Protein AF-A0A9X4M959-F1 (afdb_monomer)

Radius of gyration: 19.54 Å; Cα contacts (8 Å, |Δi|>4): 90; chains: 1; bounding box: 42×47×48 Å

Structure (mmCIF, N/CA/C/O backbone):
data_AF-A0A9X4M959-F1
#
_entry.id   AF-A0A9X4M959-F1
#
loop_
_atom_site.group_PDB
_atom_site.id
_atom_site.type_symbol
_atom_site.label_atom_id
_atom_site.label_alt_id
_atom_site.label_comp_id
_atom_site.label_asym_id
_atom_site.label_entity_id
_atom_site.label_seq_id
_atom_site.pdbx_PDB_ins_code
_atom_site.Cartn_x
_atom_site.Cartn_y
_atom_site.Cartn_z
_atom_site.occupancy
_atom_site.B_iso_or_equiv
_atom_site.auth_seq_id
_atom_site.auth_comp_id
_atom_site.auth_asym_id
_atom_site.auth_atom_id
_atom_site.pdbx_PDB_model_num
ATOM 1 N N . MET A 1 1 ? -1.559 29.197 -28.741 1.00 36.50 1 MET A N 1
ATOM 2 C CA . MET A 1 1 ? -1.327 27.753 -28.536 1.00 36.50 1 MET A CA 1
ATOM 3 C C . MET A 1 1 ? -2.345 27.283 -27.520 1.00 36.50 1 MET A C 1
ATOM 5 O O . MET A 1 1 ? -2.326 27.766 -26.398 1.00 36.50 1 MET A O 1
ATOM 9 N N . ASN A 1 2 ? -3.297 26.472 -27.976 1.00 35.50 2 ASN A N 1
ATOM 10 C CA . ASN A 1 2 ? -4.425 25.995 -27.186 1.00 35.50 2 ASN A CA 1
ATOM 11 C C . ASN A 1 2 ? -3.931 25.033 -26.105 1.00 35.50 2 ASN A C 1
ATOM 13 O O . ASN A 1 2 ? -3.348 23.999 -26.425 1.00 35.50 2 ASN A O 1
ATOM 17 N N . SER A 1 3 ? -4.175 25.382 -24.845 1.00 41.25 3 SER A N 1
ATOM 18 C CA . SER A 1 3 ? -4.033 24.478 -23.711 1.00 41.25 3 SER A CA 1
ATOM 19 C C . SER A 1 3 ? -5.026 23.333 -23.889 1.00 41.25 3 SER A C 1
ATOM 21 O O . SER A 1 3 ? -6.219 23.503 -23.648 1.00 41.25 3 SER A O 1
ATOM 23 N N . GLN A 1 4 ? -4.553 22.178 -24.353 1.00 43.78 4 GLN A N 1
ATOM 24 C CA . GLN A 1 4 ? -5.307 20.936 -24.239 1.00 43.78 4 GLN A CA 1
ATOM 25 C C . GLN A 1 4 ? -5.429 20.62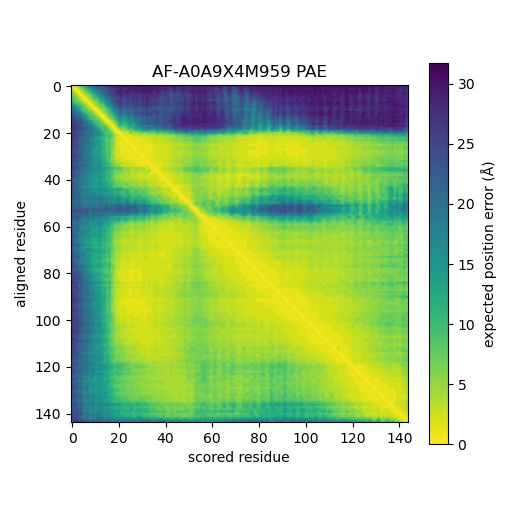3 -22.746 1.00 43.78 4 GLN A C 1
ATOM 27 O O . GLN A 1 4 ? -4.506 20.100 -22.125 1.00 43.78 4 GLN A O 1
ATOM 32 N N . GLN A 1 5 ? -6.562 21.011 -22.159 1.00 41.88 5 GLN A N 1
ATOM 33 C CA . GLN A 1 5 ? -7.054 20.400 -20.935 1.00 41.88 5 GLN A CA 1
ATOM 34 C C . GLN A 1 5 ? -7.174 18.903 -21.214 1.00 41.88 5 GLN A C 1
ATOM 36 O O . GLN A 1 5 ? -7.944 18.484 -22.078 1.00 41.88 5 GLN A O 1
ATOM 41 N N . LEU A 1 6 ? -6.363 18.112 -20.513 1.00 41.50 6 LEU A N 1
ATOM 42 C CA . LEU A 1 6 ? -6.575 16.675 -20.411 1.00 41.50 6 LEU A CA 1
ATOM 43 C C . LEU A 1 6 ? -8.026 16.452 -19.956 1.00 41.50 6 LEU A C 1
ATOM 45 O O . LEU A 1 6 ? -8.486 17.190 -19.077 1.00 41.50 6 LEU A O 1
ATOM 49 N N . PRO A 1 7 ? -8.756 15.485 -20.535 1.00 39.66 7 PRO A N 1
ATOM 50 C CA . PRO A 1 7 ? -10.089 15.180 -20.064 1.00 39.66 7 PRO A CA 1
ATOM 51 C C . PRO A 1 7 ? -9.948 14.678 -18.629 1.00 39.66 7 PRO A C 1
ATOM 53 O O . PRO A 1 7 ? -9.402 13.602 -18.388 1.00 39.66 7 PRO A O 1
ATOM 56 N N . LEU A 1 8 ? -10.393 15.504 -17.680 1.00 44.28 8 LEU A N 1
ATOM 57 C CA . LEU A 1 8 ? -10.741 15.087 -16.330 1.00 44.28 8 LEU A CA 1
ATOM 58 C C . LEU A 1 8 ? -11.831 14.034 -16.505 1.00 44.28 8 LEU A C 1
ATOM 60 O O . LEU A 1 8 ? -13.007 14.363 -16.630 1.00 44.28 8 LEU A O 1
ATOM 64 N N . VAL A 1 9 ? -11.411 12.774 -16.620 1.00 43.19 9 VAL A N 1
ATOM 65 C CA . VAL A 1 9 ? -12.300 11.628 -16.478 1.00 43.19 9 VAL A CA 1
ATOM 66 C C . VAL A 1 9 ? -13.070 11.877 -15.194 1.00 43.19 9 VAL A C 1
ATOM 68 O O . VAL A 1 9 ? -12.466 12.128 -14.151 1.00 43.19 9 VAL A O 1
ATOM 71 N N . GLU A 1 10 ? -14.391 11.893 -15.320 1.00 39.19 10 GLU A N 1
ATOM 72 C CA . GLU A 1 10 ? -15.353 12.057 -14.244 1.00 39.19 10 GLU A CA 1
ATOM 73 C C . GLU A 1 10 ? -15.106 11.003 -13.151 1.00 39.19 10 GLU A C 1
ATOM 75 O O . GLU A 1 10 ? -15.817 10.013 -13.048 1.00 39.19 10 GLU A O 1
ATOM 80 N N . TYR A 1 11 ? -14.151 11.244 -12.252 1.00 43.81 11 TYR A N 1
ATOM 81 C CA . TYR A 1 11 ? -14.117 10.645 -10.912 1.00 43.81 11 TYR A CA 1
ATOM 82 C C . TYR A 1 11 ? -15.141 11.348 -10.002 1.00 43.81 11 TYR A C 1
ATOM 84 O O . TYR A 1 11 ? -14.958 11.527 -8.803 1.00 43.81 11 TYR A O 1
ATOM 92 N N . GLN A 1 12 ? -16.254 11.782 -10.595 1.00 46.41 12 GLN A N 1
ATOM 93 C CA . GLN A 1 12 ? -17.467 12.145 -9.893 1.00 46.41 12 GLN A CA 1
ATOM 94 C C . GLN A 1 12 ? -18.386 10.927 -9.885 1.00 46.41 12 GLN A C 1
ATOM 96 O O . GLN A 1 12 ? -19.374 10.859 -10.609 1.00 46.41 12 GLN A O 1
ATOM 101 N N . SER A 1 13 ? -18.114 9.991 -8.983 1.00 38.69 13 SER A N 1
ATOM 102 C CA . SER A 1 13 ? -19.177 9.149 -8.446 1.00 38.69 13 SER A CA 1
ATOM 103 C C . SER A 1 13 ? -19.117 9.159 -6.928 1.00 38.69 13 SER A C 1
ATOM 105 O O . SER A 1 13 ? -18.498 8.314 -6.298 1.00 38.69 13 SER A O 1
ATOM 107 N N . LYS A 1 14 ? -19.794 10.169 -6.371 1.00 46.97 14 LYS A N 1
ATOM 108 C CA . LYS A 1 14 ? -20.702 10.046 -5.225 1.00 46.97 14 LYS A CA 1
ATOM 109 C C . LYS A 1 14 ? -20.379 8.909 -4.254 1.00 46.97 14 LYS A C 1
ATOM 111 O O . LYS A 1 14 ? -21.046 7.881 -4.267 1.00 46.97 14 LYS A O 1
ATOM 116 N N . ILE A 1 15 ? -19.521 9.197 -3.292 1.00 44.69 15 ILE A N 1
ATOM 117 C CA . ILE A 1 15 ? -19.784 8.784 -1.920 1.00 44.69 15 ILE A CA 1
ATOM 118 C C . ILE A 1 15 ? -19.526 10.035 -1.092 1.00 44.69 15 ILE A C 1
ATOM 120 O O . ILE A 1 15 ? -18.408 10.316 -0.680 1.00 44.69 15 ILE A O 1
ATOM 124 N N . SER A 1 16 ? -20.565 10.853 -0.886 1.00 46.06 16 SER A N 1
ATOM 125 C CA . SER A 1 16 ? -20.579 11.660 0.330 1.00 46.06 16 SER A CA 1
ATOM 126 C C . SER A 1 16 ? -20.669 10.636 1.451 1.00 46.06 16 SER A C 1
ATOM 128 O O . SER A 1 16 ? -21.769 10.196 1.795 1.00 46.06 16 SER A O 1
ATOM 130 N N . ALA A 1 17 ? -19.513 10.155 1.905 1.00 53.34 17 ALA A N 1
ATOM 131 C CA . ALA A 1 17 ? -19.427 9.281 3.048 1.00 53.34 17 ALA A CA 1
ATOM 132 C C . ALA A 1 17 ? -20.039 10.087 4.186 1.00 53.34 17 ALA A C 1
ATOM 134 O O . ALA A 1 17 ? -19.451 11.028 4.712 1.00 53.34 17 ALA A O 1
ATOM 135 N N . SER A 1 18 ? -21.291 9.771 4.505 1.00 49.78 18 SER A N 1
ATOM 136 C CA . SER A 1 18 ? -21.751 9.888 5.872 1.00 49.78 18 SER A CA 1
ATOM 137 C C . SER A 1 18 ? -20.626 9.257 6.685 1.00 49.78 18 SER A C 1
ATOM 139 O O . SER A 1 18 ? -20.363 8.076 6.477 1.00 49.78 18 SER A O 1
ATOM 141 N N . GLU A 1 19 ? -19.906 10.035 7.498 1.00 61.19 19 GLU A N 1
ATOM 142 C CA . GLU A 1 19 ? -18.910 9.512 8.435 1.00 61.19 19 GLU A CA 1
ATOM 143 C C . GLU A 1 19 ? -19.646 8.596 9.422 1.00 61.19 19 GLU A C 1
ATOM 145 O O . GLU A 1 19 ? -20.014 8.987 10.529 1.00 61.19 19 GLU A O 1
ATOM 150 N N . THR A 1 20 ? -19.954 7.376 8.988 1.00 75.31 20 THR A N 1
ATOM 151 C CA . THR A 1 20 ? -20.479 6.331 9.846 1.00 75.31 20 THR A CA 1
ATOM 152 C C . THR A 1 20 ? -19.358 5.941 10.803 1.00 75.31 20 THR A C 1
ATOM 154 O O . THR A 1 20 ? -18.167 6.076 10.496 1.00 75.31 20 THR A O 1
ATOM 157 N N . SER A 1 21 ? -19.728 5.432 11.980 1.00 81.44 21 SER A N 1
ATOM 158 C CA . SER A 1 21 ? -18.759 4.843 12.915 1.00 81.44 21 SER A CA 1
ATOM 159 C C . SER A 1 21 ? -17.830 3.845 12.200 1.00 81.44 21 SER A C 1
ATOM 161 O O . SER A 1 21 ? -16.617 3.851 12.410 1.00 81.44 21 SER A O 1
ATOM 163 N N . ASN A 1 22 ? -18.391 3.061 11.271 1.00 88.75 22 ASN A N 1
ATOM 164 C CA . ASN A 1 22 ? -17.678 2.040 10.506 1.00 88.75 22 ASN A CA 1
ATOM 165 C C . ASN A 1 22 ? -16.682 2.637 9.516 1.00 88.75 22 ASN A C 1
ATOM 167 O O . ASN A 1 22 ? -15.545 2.179 9.457 1.00 88.75 22 ASN A O 1
ATOM 171 N N . HIS A 1 23 ? -17.059 3.693 8.795 1.00 91.62 23 HIS A N 1
ATOM 172 C CA . HIS A 1 23 ? -16.161 4.356 7.855 1.00 91.62 23 HIS A CA 1
ATOM 173 C C . HIS A 1 23 ? -14.934 4.950 8.561 1.00 91.62 23 HIS A C 1
ATOM 175 O O . HIS A 1 23 ? -13.800 4.865 8.077 1.00 91.62 23 HIS A O 1
ATOM 181 N N . LYS A 1 24 ? -15.139 5.520 9.753 1.00 92.12 24 LYS A N 1
ATOM 182 C CA . LYS A 1 24 ? -14.042 6.007 10.593 1.00 92.12 24 LYS A CA 1
ATOM 183 C C . LYS A 1 24 ? -13.149 4.861 11.076 1.00 92.12 24 LYS A C 1
ATOM 185 O O . LYS A 1 24 ? -11.929 4.963 10.960 1.00 92.12 24 LYS A O 1
ATOM 190 N N . LEU A 1 25 ? -13.736 3.765 11.563 1.00 94.88 25 LEU A N 1
ATOM 191 C CA . LEU A 1 25 ? -12.988 2.573 11.983 1.00 94.88 25 LEU A CA 1
ATOM 192 C C . LEU A 1 25 ? -12.166 1.977 10.832 1.00 94.88 25 LEU A C 1
ATOM 194 O O . LEU A 1 25 ? -10.988 1.684 11.018 1.00 94.88 25 LEU A O 1
ATOM 198 N N . ALA A 1 26 ? -12.741 1.861 9.634 1.00 95.44 26 ALA A N 1
ATOM 199 C CA . ALA A 1 26 ? -12.045 1.383 8.443 1.00 95.44 26 ALA A CA 1
ATOM 200 C C . ALA A 1 26 ? -10.832 2.263 8.094 1.00 95.44 26 ALA A C 1
ATOM 202 O O . ALA A 1 26 ? -9.736 1.752 7.856 1.00 95.44 26 ALA A O 1
ATOM 203 N N . ASN A 1 27 ? -10.992 3.589 8.140 1.00 94.38 27 ASN A N 1
ATOM 204 C CA . ASN A 1 27 ? -9.884 4.526 7.952 1.00 94.38 27 ASN A CA 1
ATOM 205 C C . ASN A 1 27 ? -8.782 4.358 9.013 1.00 94.38 27 ASN A C 1
ATOM 207 O O . ASN A 1 27 ? -7.595 4.374 8.678 1.00 94.38 27 ASN A O 1
ATOM 211 N N . GLU A 1 28 ? -9.147 4.161 10.283 1.00 95.00 28 GLU A N 1
ATOM 212 C CA . GLU A 1 28 ? -8.180 3.901 11.356 1.00 95.00 28 GLU A CA 1
ATOM 213 C C . GLU A 1 28 ? -7.421 2.583 11.141 1.00 95.00 28 GLU A C 1
ATOM 215 O O . GLU A 1 28 ? -6.203 2.543 11.329 1.00 95.00 28 GLU A O 1
ATOM 220 N N . VAL A 1 29 ? -8.099 1.522 10.689 1.00 95.56 29 VAL A N 1
AT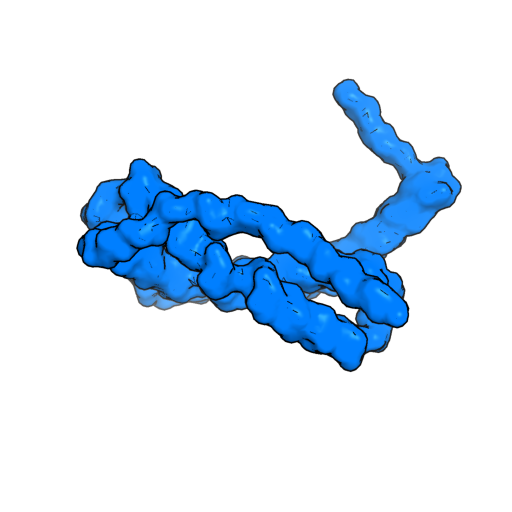OM 221 C CA . VAL A 1 29 ? -7.459 0.244 10.334 1.00 95.56 29 VAL A CA 1
ATOM 222 C C . VAL A 1 29 ? -6.426 0.450 9.227 1.00 95.56 29 VAL A C 1
ATOM 224 O O . VAL A 1 29 ? -5.273 0.041 9.383 1.00 95.56 29 VAL A O 1
ATOM 227 N N . LEU A 1 30 ? -6.802 1.120 8.134 1.00 94.88 30 LEU A N 1
ATOM 228 C CA . LEU A 1 30 ? -5.918 1.391 6.993 1.00 94.88 30 LEU A CA 1
ATOM 229 C C . LEU A 1 30 ? -4.686 2.213 7.400 1.00 94.88 30 LEU A C 1
ATOM 231 O O . LEU A 1 30 ? -3.575 1.956 6.919 1.00 94.88 30 LEU A O 1
ATOM 235 N N . LEU A 1 31 ? -4.867 3.177 8.306 1.00 93.50 31 LEU A N 1
ATOM 236 C CA . LEU A 1 31 ? -3.785 3.988 8.854 1.00 93.50 31 LEU A CA 1
ATOM 237 C C . LEU A 1 31 ? -2.828 3.156 9.721 1.00 93.50 31 LEU A C 1
ATOM 239 O O . LEU A 1 31 ? -1.619 3.190 9.492 1.00 93.50 31 LEU A O 1
ATOM 243 N N . GLU A 1 32 ? -3.347 2.396 10.689 1.00 94.25 32 GLU A N 1
ATOM 244 C CA . GLU A 1 32 ? -2.536 1.589 11.618 1.00 94.25 32 GLU A CA 1
ATOM 245 C C . GLU A 1 32 ? -1.814 0.433 10.916 1.00 94.25 32 GLU A C 1
ATOM 247 O O . GLU A 1 32 ? -0.677 0.107 11.260 1.00 94.25 32 GLU A O 1
ATOM 252 N N . MET A 1 33 ? -2.423 -0.152 9.881 1.00 92.25 33 MET A N 1
ATOM 253 C CA . MET A 1 33 ? -1.777 -1.163 9.037 1.00 92.25 33 MET A CA 1
ATOM 254 C C . MET A 1 33 ? -0.709 -0.582 8.098 1.00 92.25 33 MET A C 1
ATOM 256 O O . MET A 1 33 ? 0.007 -1.321 7.408 1.00 92.25 33 MET A O 1
ATOM 260 N N . GLY A 1 34 ? -0.573 0.741 8.054 1.00 90.50 34 GLY A N 1
ATOM 261 C CA . GLY A 1 34 ? 0.432 1.426 7.260 1.00 90.50 34 GLY A CA 1
ATOM 262 C C . GLY A 1 34 ? 0.115 1.481 5.760 1.00 90.50 34 GLY A C 1
ATOM 263 O O . GLY A 1 34 ? 1.033 1.673 4.960 1.00 90.50 34 GLY A O 1
ATOM 264 N N . ILE A 1 35 ? -1.140 1.246 5.356 1.00 90.38 35 ILE A N 1
ATOM 265 C CA . ILE A 1 35 ? -1.538 1.202 3.938 1.00 90.38 35 ILE A CA 1
ATOM 266 C C . ILE A 1 35 ? -1.360 2.579 3.306 1.00 90.38 35 ILE A C 1
ATOM 268 O O . ILE A 1 35 ? -0.756 2.682 2.242 1.00 90.38 35 ILE A O 1
ATOM 272 N N . SER A 1 36 ? -1.769 3.640 4.008 1.00 81.25 36 SER A N 1
ATOM 273 C CA . SER A 1 36 ? -1.635 5.022 3.528 1.00 81.25 36 SER A CA 1
ATOM 274 C C . SER A 1 36 ? -0.191 5.416 3.183 1.00 81.25 36 SER A C 1
ATOM 276 O O . SER A 1 36 ? 0.052 6.150 2.231 1.00 81.25 36 SER A O 1
ATOM 278 N N . GLN A 1 37 ? 0.788 4.881 3.917 1.00 80.25 37 GLN A N 1
ATOM 279 C CA . GLN A 1 37 ? 2.210 5.152 3.721 1.00 80.25 37 GLN A CA 1
ATOM 280 C C . GLN A 1 37 ? 2.814 4.296 2.602 1.00 80.25 37 GLN A C 1
ATOM 282 O O . GLN A 1 37 ? 3.799 4.706 1.985 1.00 80.25 37 GLN A O 1
ATOM 287 N N . ARG A 1 38 ? 2.259 3.101 2.354 1.00 87.62 38 ARG A N 1
ATOM 288 C CA . ARG A 1 38 ? 2.769 2.161 1.345 1.00 87.62 38 ARG A CA 1
ATOM 289 C C . ARG A 1 38 ? 2.091 2.305 -0.011 1.00 87.62 38 ARG A C 1
ATOM 291 O O . ARG A 1 38 ? 2.743 2.009 -1.006 1.00 87.62 38 ARG A O 1
ATOM 298 N N . TYR A 1 39 ? 0.856 2.797 -0.080 1.00 88.69 39 TYR A N 1
ATOM 299 C CA . TYR A 1 39 ? 0.104 2.927 -1.332 1.00 88.69 39 TYR A CA 1
ATOM 300 C C . TYR A 1 39 ? 0.912 3.661 -2.414 1.00 88.69 39 TYR A C 1
ATOM 302 O O . TYR A 1 39 ? 1.139 3.145 -3.506 1.00 88.69 39 TYR A O 1
ATOM 310 N N . ASP A 1 40 ? 1.476 4.817 -2.067 1.00 87.75 40 ASP A N 1
ATOM 311 C CA . ASP A 1 40 ? 2.222 5.639 -3.020 1.00 87.75 40 ASP A CA 1
ATOM 312 C C . ASP A 1 40 ? 3.552 5.006 -3.487 1.00 87.75 40 ASP A C 1
ATOM 314 O O . ASP A 1 40 ? 4.165 5.484 -4.442 1.00 87.75 40 ASP A O 1
ATOM 318 N N . THR A 1 41 ? 4.023 3.928 -2.846 1.00 83.44 41 THR A N 1
ATOM 319 C CA . THR A 1 41 ? 5.216 3.180 -3.298 1.00 83.44 41 THR A CA 1
ATOM 320 C C . THR A 1 41 ? 4.948 2.355 -4.557 1.00 83.44 41 THR A C 1
ATOM 322 O O . THR A 1 41 ? 5.881 1.969 -5.264 1.00 83.44 41 THR A O 1
ATOM 325 N N . HIS A 1 42 ? 3.681 2.113 -4.913 1.00 81.38 42 HIS A N 1
ATOM 326 C CA . HIS A 1 42 ? 3.337 1.469 -6.183 1.00 81.38 42 HIS A CA 1
ATOM 327 C C . HIS A 1 42 ? 3.793 2.298 -7.392 1.00 81.38 42 HIS A C 1
ATOM 329 O O . HIS A 1 42 ? 4.196 1.728 -8.408 1.00 81.38 42 HIS A O 1
ATOM 335 N N . PHE A 1 43 ? 3.847 3.630 -7.267 1.00 83.19 43 PHE A N 1
ATOM 336 C CA . PHE A 1 43 ? 4.347 4.500 -8.334 1.00 83.19 43 PHE A CA 1
ATOM 337 C C . PHE A 1 43 ? 5.833 4.304 -8.621 1.00 83.19 43 PHE A C 1
ATOM 339 O O . PHE A 1 43 ? 6.278 4.612 -9.724 1.00 83.19 43 PHE A O 1
ATOM 346 N N . ASP A 1 44 ? 6.603 3.763 -7.676 1.00 76.81 44 ASP A N 1
ATOM 347 C CA . ASP A 1 44 ? 8.044 3.573 -7.840 1.00 76.81 44 ASP A CA 1
ATOM 348 C C . ASP A 1 44 ? 8.353 2.617 -9.003 1.00 76.81 44 ASP A C 1
ATOM 350 O O . ASP A 1 44 ? 9.263 2.889 -9.786 1.00 76.81 44 ASP A O 1
ATOM 354 N N . HIS A 1 45 ? 7.527 1.578 -9.197 1.00 72.62 45 HIS A N 1
ATOM 355 C CA . HIS A 1 45 ? 7.628 0.654 -10.338 1.00 72.62 45 HIS A CA 1
ATOM 356 C C . HIS A 1 45 ?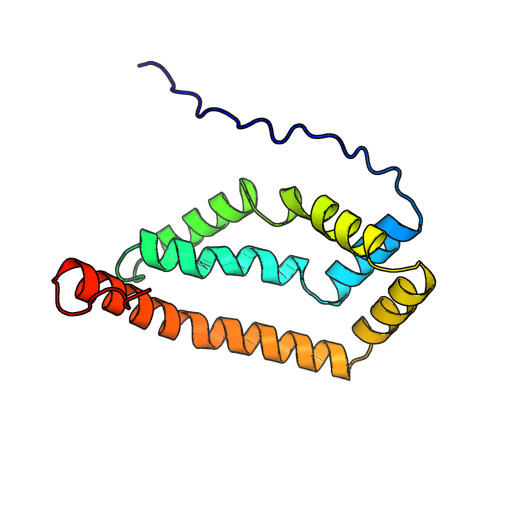 7.344 1.359 -11.663 1.00 72.62 45 HIS A C 1
ATOM 358 O O . HIS A 1 45 ? 8.123 1.249 -12.611 1.00 72.62 45 HIS A O 1
ATOM 364 N N . LEU A 1 46 ? 6.255 2.124 -11.714 1.00 74.44 46 LEU A N 1
ATOM 365 C CA . LEU A 1 46 ? 5.856 2.853 -12.910 1.00 74.44 46 LEU A CA 1
ATOM 366 C C . LEU A 1 46 ? 6.924 3.883 -13.307 1.00 74.44 46 LEU A C 1
ATOM 368 O O . LEU A 1 46 ? 7.381 3.906 -14.448 1.00 74.44 46 LEU A O 1
ATOM 372 N N . MET A 1 47 ? 7.398 4.683 -12.354 1.00 76.38 47 MET A N 1
ATOM 373 C CA . MET A 1 47 ? 8.437 5.686 -12.594 1.00 76.38 47 MET A CA 1
ATOM 374 C C . MET A 1 47 ? 9.774 5.066 -12.998 1.00 76.38 47 MET A C 1
ATOM 376 O O . MET A 1 47 ? 10.454 5.622 -13.859 1.00 76.38 47 MET A O 1
ATOM 380 N N . GLY A 1 48 ? 10.139 3.917 -12.418 1.00 68.00 48 GLY A N 1
ATOM 381 C CA . GLY A 1 48 ? 11.341 3.174 -12.794 1.00 68.00 48 GLY A CA 1
ATOM 382 C C . GLY A 1 48 ? 11.367 2.825 -14.282 1.00 68.00 48 GLY A C 1
ATOM 383 O O . GLY A 1 48 ? 12.407 2.957 -14.915 1.00 68.00 48 GLY A O 1
ATOM 384 N N . THR A 1 49 ? 10.217 2.473 -14.867 1.00 67.44 49 THR A N 1
ATOM 385 C CA . THR A 1 49 ? 10.110 2.221 -16.316 1.00 67.44 49 THR A CA 1
ATOM 386 C C . THR A 1 49 ? 10.110 3.502 -17.158 1.00 67.44 49 THR A C 1
ATOM 388 O O . THR A 1 49 ? 10.716 3.534 -18.226 1.00 67.44 49 THR A O 1
ATOM 391 N N . LEU A 1 50 ? 9.487 4.582 -16.671 1.00 69.44 50 LEU A N 1
ATOM 392 C CA . LEU A 1 50 ? 9.352 5.850 -17.403 1.00 69.44 50 LEU A CA 1
ATOM 393 C C . LEU A 1 50 ? 10.653 6.664 -17.469 1.00 69.44 50 LEU A C 1
ATOM 395 O O . LEU A 1 50 ? 10.871 7.402 -18.427 1.00 69.44 50 LEU A O 1
ATOM 399 N N . ILE A 1 51 ? 11.518 6.551 -16.457 1.00 68.44 51 ILE A N 1
ATOM 400 C CA . ILE A 1 51 ? 12.765 7.332 -16.333 1.00 68.44 51 ILE A CA 1
ATOM 401 C C . ILE A 1 51 ? 13.965 6.561 -16.936 1.00 68.44 51 ILE A C 1
ATOM 403 O O . ILE A 1 51 ? 15.118 6.985 -16.848 1.00 68.44 51 ILE A O 1
ATOM 407 N N . GLY A 1 52 ? 13.714 5.437 -17.617 1.00 65.88 52 GLY A N 1
ATOM 408 C CA . GLY A 1 52 ? 14.740 4.645 -18.298 1.00 65.88 52 GLY A CA 1
ATOM 409 C C . GLY A 1 52 ? 15.655 3.918 -17.311 1.00 65.88 52 GLY A C 1
ATOM 410 O O . GLY A 1 52 ? 15.182 3.213 -16.431 1.00 65.88 52 GLY A O 1
ATOM 411 N N . LYS A 1 53 ? 16.980 4.088 -17.420 1.00 65.06 53 LYS A N 1
ATOM 412 C CA . LYS A 1 53 ? 17.961 3.368 -16.574 1.00 65.06 53 LYS A CA 1
ATOM 413 C C . LYS A 1 53 ? 17.855 3.662 -15.067 1.00 65.06 53 LYS A C 1
ATOM 415 O O . LYS A 1 53 ? 18.506 2.986 -14.279 1.00 65.06 53 LYS A O 1
ATOM 420 N N . GLY A 1 54 ? 17.028 4.631 -14.661 1.00 59.44 54 GLY A N 1
ATOM 421 C CA . GLY A 1 54 ? 16.751 4.916 -13.250 1.00 59.44 54 GLY A CA 1
ATOM 422 C C . GLY A 1 54 ? 17.867 5.678 -12.532 1.00 59.44 54 GLY A C 1
ATOM 423 O O . GLY A 1 54 ? 17.887 5.715 -11.304 1.00 59.44 54 GLY A O 1
ATOM 424 N N . ASP A 1 55 ? 18.782 6.293 -13.283 1.00 65.06 55 ASP A N 1
ATOM 425 C CA . ASP A 1 55 ? 19.969 6.952 -12.728 1.00 65.06 55 ASP A CA 1
ATOM 426 C C . ASP A 1 55 ? 19.720 8.430 -12.349 1.00 65.06 55 ASP A C 1
ATOM 428 O O . ASP A 1 55 ? 20.491 9.017 -11.587 1.00 65.06 55 ASP A O 1
ATOM 432 N N . ASP A 1 56 ? 18.630 9.046 -12.831 1.00 72.06 56 ASP A N 1
ATOM 433 C CA . ASP A 1 56 ? 18.272 10.434 -12.499 1.00 72.06 56 ASP A CA 1
ATOM 434 C C . ASP A 1 56 ? 17.310 10.517 -11.300 1.00 72.06 56 ASP A C 1
ATOM 436 O O . ASP A 1 56 ? 16.086 10.654 -11.419 1.00 72.06 56 ASP A O 1
ATOM 440 N N . PHE A 1 57 ? 17.898 10.485 -10.103 1.00 71.19 57 PHE A N 1
ATOM 441 C CA . PHE A 1 57 ? 17.177 10.593 -8.831 1.00 71.19 57 PHE A CA 1
ATOM 442 C C . PHE A 1 57 ? 16.415 11.919 -8.652 1.00 71.19 57 PHE A C 1
ATOM 444 O O . PHE A 1 57 ? 15.427 11.973 -7.906 1.00 71.19 57 PHE A O 1
ATOM 451 N N . LYS A 1 58 ? 16.835 13.005 -9.320 1.00 80.00 58 LYS A N 1
ATOM 452 C CA . LYS A 1 58 ? 16.149 14.305 -9.231 1.00 80.00 58 LYS A CA 1
ATOM 453 C C . LYS A 1 58 ? 14.853 14.276 -10.027 1.00 80.00 58 LYS A C 1
ATOM 455 O O . LYS A 1 58 ? 13.820 14.719 -9.520 1.00 80.00 58 LYS A O 1
ATOM 460 N N . ILE A 1 59 ? 14.898 13.740 -11.243 1.00 80.94 59 ILE A N 1
ATOM 461 C CA . ILE A 1 59 ? 13.715 13.533 -12.080 1.00 80.94 59 ILE A CA 1
ATOM 462 C C . ILE A 1 59 ? 12.749 12.566 -11.391 1.00 80.94 59 ILE A C 1
ATOM 464 O O . ILE A 1 59 ? 11.571 12.894 -11.257 1.00 80.94 59 ILE A O 1
ATOM 468 N N . TYR A 1 60 ? 13.252 11.459 -10.840 1.00 80.56 60 TYR A N 1
ATOM 469 C CA . TYR A 1 60 ? 12.451 10.513 -10.057 1.00 80.56 60 TYR A CA 1
ATOM 470 C C . TYR A 1 60 ? 11.711 11.186 -8.900 1.00 80.56 60 TYR A C 1
ATOM 472 O O . TYR A 1 60 ? 10.494 11.066 -8.783 1.00 80.56 60 TYR A O 1
ATOM 480 N N . THR A 1 61 ? 12.408 11.987 -8.092 1.00 83.31 61 THR A N 1
ATOM 481 C CA . THR A 1 61 ? 11.781 12.688 -6.961 1.00 83.31 61 THR A CA 1
ATOM 482 C C . THR A 1 61 ? 10.673 13.644 -7.420 1.00 83.31 61 THR A C 1
ATOM 484 O O . THR A 1 61 ? 9.646 13.777 -6.750 1.00 83.31 61 THR A O 1
ATOM 487 N N . ARG A 1 62 ? 10.860 14.326 -8.558 1.00 87.62 62 ARG A N 1
ATOM 488 C CA . ARG A 1 62 ? 9.855 15.241 -9.124 1.00 87.62 62 ARG A CA 1
ATOM 489 C C . ARG A 1 62 ? 8.634 14.491 -9.643 1.00 87.62 62 ARG A C 1
ATOM 491 O O . ARG A 1 62 ? 7.520 14.906 -9.329 1.00 87.62 62 ARG A O 1
ATOM 498 N N . PHE A 1 63 ? 8.833 13.393 -10.370 1.00 86.12 63 PHE A N 1
ATOM 499 C CA . PHE A 1 63 ? 7.733 12.533 -10.801 1.00 86.12 63 PHE A CA 1
ATOM 500 C C . PHE A 1 63 ? 6.984 11.968 -9.602 1.00 86.12 63 PHE A C 1
ATOM 502 O O . PHE A 1 63 ? 5.769 12.110 -9.544 1.00 86.12 63 PHE A O 1
ATOM 509 N N . ARG A 1 64 ? 7.683 11.466 -8.581 1.00 86.19 64 ARG A N 1
ATOM 510 C CA . ARG A 1 64 ? 7.035 10.901 -7.393 1.00 86.19 64 ARG A CA 1
ATOM 511 C C . ARG A 1 64 ? 6.105 11.906 -6.730 1.00 86.19 64 ARG A C 1
ATOM 513 O O . ARG A 1 64 ? 4.967 11.581 -6.421 1.00 86.19 64 ARG A O 1
ATOM 520 N N . LYS A 1 65 ? 6.559 13.151 -6.563 1.00 89.88 65 LYS A N 1
ATOM 521 C CA . LYS A 1 65 ? 5.725 14.234 -6.018 1.00 89.88 65 LYS A CA 1
ATOM 522 C C . LYS A 1 65 ? 4.503 14.531 -6.884 1.00 89.88 65 LYS A C 1
ATOM 524 O O . LYS A 1 65 ? 3.435 14.776 -6.338 1.00 89.88 65 LYS A O 1
ATOM 529 N N . MET A 1 66 ? 4.660 14.532 -8.208 1.00 90.81 66 MET A N 1
ATOM 530 C CA . MET A 1 66 ? 3.544 14.725 -9.133 1.00 90.81 66 MET A CA 1
ATOM 531 C C . MET A 1 66 ? 2.526 13.587 -9.003 1.00 90.81 66 MET A C 1
ATOM 533 O O . MET A 1 66 ? 1.357 13.862 -8.795 1.00 90.81 66 MET A O 1
ATOM 537 N N . PHE A 1 67 ? 2.966 12.330 -9.035 1.00 90.19 67 PHE A N 1
ATOM 538 C CA . PHE A 1 67 ? 2.087 11.164 -8.918 1.00 90.19 67 PHE A CA 1
ATOM 539 C C . PHE A 1 67 ? 1.323 11.141 -7.593 1.00 90.19 67 PHE A C 1
ATOM 541 O O . PHE A 1 67 ? 0.106 11.021 -7.602 1.00 90.19 67 PHE A O 1
ATOM 548 N N . VAL A 1 68 ? 2.011 11.362 -6.469 1.00 91.12 68 VAL A N 1
ATOM 549 C CA . VAL A 1 68 ? 1.368 11.457 -5.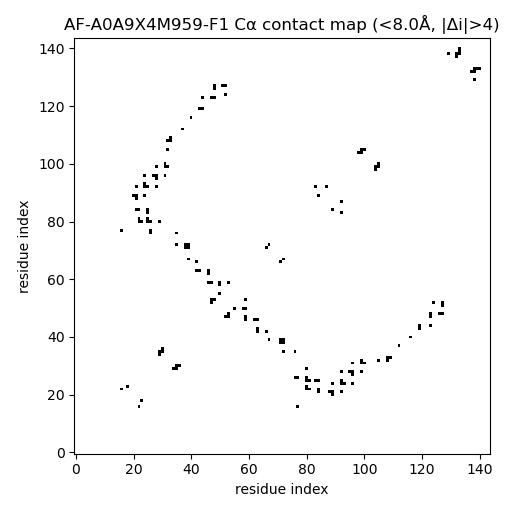147 1.00 91.12 68 VAL A CA 1
ATOM 550 C C . VAL A 1 68 ? 0.309 12.563 -5.112 1.00 91.12 68 VAL A C 1
ATOM 552 O O . VAL A 1 68 ? -0.758 12.382 -4.539 1.00 91.12 68 VAL A O 1
ATOM 555 N N . ARG A 1 69 ? 0.583 13.717 -5.731 1.00 92.06 69 ARG A N 1
ATOM 556 C CA . ARG A 1 69 ? -0.360 14.842 -5.747 1.00 92.06 69 ARG A CA 1
ATOM 557 C C . ARG A 1 69 ? -1.575 14.572 -6.632 1.00 92.06 69 ARG A C 1
ATOM 559 O O . ARG A 1 69 ? -2.693 14.871 -6.226 1.00 92.06 69 ARG A O 1
ATOM 566 N N . GLU A 1 70 ? -1.351 14.069 -7.840 1.00 92.88 70 GLU A N 1
ATOM 567 C CA . GLU A 1 70 ? -2.409 13.936 -8.847 1.00 92.88 70 GLU A CA 1
ATOM 568 C C . GLU A 1 70 ? -3.239 12.664 -8.661 1.00 92.88 70 GLU A C 1
ATOM 570 O O . GLU A 1 70 ? -4.432 12.682 -8.929 1.00 92.88 70 GLU A O 1
ATOM 575 N N . ILE A 1 71 ? -2.618 11.569 -8.214 1.00 91.44 71 ILE A N 1
ATOM 576 C CA . ILE A 1 71 ? -3.246 10.243 -8.131 1.00 91.44 71 ILE A CA 1
ATOM 577 C C . ILE A 1 71 ? -2.790 9.435 -6.904 1.00 91.44 71 ILE A C 1
ATOM 579 O O . ILE A 1 71 ? -2.844 8.211 -6.922 1.00 91.44 71 ILE A O 1
ATOM 583 N N . GLY A 1 72 ? -2.299 10.081 -5.845 1.00 91.12 72 GLY A N 1
ATOM 584 C CA . GLY A 1 72 ? -1.870 9.392 -4.623 1.00 91.12 72 GLY A CA 1
ATOM 585 C C . GLY A 1 72 ? -3.011 9.000 -3.686 1.00 91.12 72 GLY A C 1
ATOM 586 O O . GLY A 1 72 ? -4.188 9.247 -3.957 1.00 91.12 72 GLY A O 1
ATOM 587 N N . TRP A 1 73 ? -2.638 8.432 -2.537 1.00 93.81 73 TRP A N 1
ATOM 588 C CA . TRP A 1 73 ? -3.553 7.900 -1.515 1.00 93.81 73 TRP A CA 1
ATOM 589 C C . TRP A 1 73 ? -4.745 8.808 -1.175 1.00 93.81 73 TRP A C 1
ATOM 591 O O . TRP A 1 73 ? -5.853 8.320 -0.961 1.00 93.81 73 TRP A O 1
ATOM 601 N N . SER A 1 74 ? -4.551 10.131 -1.145 1.00 92.50 74 SER A N 1
ATOM 602 C CA . SER A 1 74 ? -5.605 11.087 -0.781 1.00 92.50 74 SER A CA 1
ATOM 603 C C . SER A 1 74 ? -6.851 11.015 -1.663 1.00 92.50 74 SER A C 1
ATOM 605 O O . SER A 1 74 ? -7.921 11.385 -1.192 1.00 92.50 74 SER A O 1
ATOM 607 N N . HIS A 1 75 ? -6.712 10.563 -2.911 1.00 92.50 75 HIS A N 1
ATOM 608 C CA . HIS A 1 75 ? -7.823 10.431 -3.859 1.00 92.50 75 HIS A CA 1
ATOM 609 C C . HIS A 1 75 ? -8.584 9.111 -3.713 1.00 92.50 75 HIS A C 1
ATOM 611 O O . HIS A 1 75 ? -9.728 9.035 -4.134 1.00 92.50 75 HIS A O 1
ATOM 617 N N . PHE A 1 76 ? -7.967 8.093 -3.105 1.00 92.62 76 PHE A N 1
ATOM 618 C CA . PHE A 1 76 ? -8.497 6.723 -3.063 1.00 92.62 76 PHE A CA 1
ATOM 619 C C . PHE A 1 76 ? -8.819 6.224 -1.652 1.00 92.62 76 PHE A C 1
ATOM 621 O O . PHE A 1 76 ? -9.409 5.156 -1.499 1.00 92.62 76 PHE A O 1
ATOM 628 N N . LYS A 1 77 ? -8.439 6.970 -0.608 1.00 92.94 77 LYS A N 1
ATOM 629 C CA . LYS A 1 77 ? -8.628 6.560 0.792 1.00 92.94 77 LYS A CA 1
ATOM 630 C C . LYS A 1 77 ? -10.078 6.160 1.109 1.00 92.94 77 LYS A C 1
ATOM 632 O O . LYS A 1 77 ? -10.290 5.172 1.807 1.00 92.94 77 LYS A O 1
ATOM 637 N N . ASP A 1 78 ? -11.052 6.886 0.559 1.00 92.31 78 ASP A N 1
ATOM 638 C CA . ASP A 1 78 ? -12.463 6.706 0.897 1.00 92.31 78 ASP A CA 1
ATOM 639 C C . ASP A 1 78 ? -13.035 5.479 0.175 1.00 92.31 78 ASP A C 1
ATOM 641 O O . ASP A 1 78 ? -13.824 4.749 0.767 1.00 92.31 78 ASP A O 1
ATOM 645 N N . ASP A 1 79 ? -12.557 5.168 -1.036 1.00 94.12 79 ASP A N 1
ATOM 646 C CA . ASP A 1 79 ? -12.900 3.928 -1.746 1.00 94.12 79 ASP A CA 1
ATOM 647 C C . ASP A 1 79 ? -12.359 2.695 -1.010 1.00 94.12 79 ASP A C 1
ATOM 649 O O . ASP A 1 79 ? -13.047 1.682 -0.870 1.00 94.12 79 ASP A O 1
ATOM 653 N N . TYR A 1 80 ? -11.132 2.787 -0.486 1.00 94.31 80 TYR A N 1
ATOM 654 C CA . TYR A 1 80 ? -10.555 1.735 0.352 1.00 94.31 80 TYR A CA 1
ATOM 655 C C . TYR A 1 80 ? -11.360 1.547 1.640 1.00 94.31 80 TYR A C 1
ATOM 657 O O . TYR A 1 80 ? -11.673 0.415 2.009 1.00 94.31 80 TYR A O 1
ATOM 665 N N . ALA A 1 81 ? -11.717 2.639 2.318 1.00 94.44 81 ALA A N 1
ATOM 666 C CA . ALA A 1 81 ? -12.513 2.579 3.537 1.00 94.44 81 ALA A CA 1
ATOM 667 C C . ALA A 1 81 ? -13.924 2.028 3.273 1.00 94.44 81 ALA A C 1
ATOM 669 O O . ALA A 1 81 ? -14.377 1.156 4.010 1.00 94.44 81 ALA A O 1
ATOM 670 N N . ALA A 1 82 ? -14.579 2.457 2.191 1.00 93.81 82 ALA A N 1
ATOM 671 C CA . ALA A 1 82 ? -15.884 1.949 1.774 1.00 93.81 82 ALA A CA 1
ATOM 672 C C . ALA A 1 82 ? -15.840 0.447 1.462 1.00 93.81 82 ALA A C 1
ATOM 674 O O . ALA A 1 82 ? -16.777 -0.282 1.784 1.00 93.81 82 ALA A O 1
ATOM 675 N N . ARG A 1 83 ? -14.736 -0.044 0.883 1.00 95.06 83 ARG A N 1
ATOM 676 C CA . ARG A 1 83 ? -14.558 -1.479 0.652 1.00 95.06 83 ARG A CA 1
ATOM 677 C C . ARG A 1 83 ? -14.471 -2.266 1.959 1.00 95.06 83 ARG A C 1
ATOM 679 O O . ARG A 1 83 ? -15.116 -3.300 2.078 1.00 95.06 83 ARG A O 1
ATOM 686 N N . LEU A 1 84 ? -13.713 -1.769 2.936 1.00 94.56 84 LEU A N 1
ATOM 687 C CA . LEU A 1 84 ? -13.637 -2.384 4.265 1.00 94.56 84 LEU A CA 1
ATOM 688 C C . LEU A 1 84 ? -14.994 -2.352 4.982 1.00 94.56 84 LEU A C 1
ATOM 690 O O . LEU A 1 84 ? -15.371 -3.333 5.606 1.00 94.56 84 LEU A O 1
ATOM 694 N N . GLU A 1 85 ? -15.737 -1.253 4.870 1.00 93.19 85 GLU A N 1
ATOM 695 C CA . GLU A 1 85 ? -17.081 -1.120 5.444 1.00 93.19 85 GLU A CA 1
ATOM 696 C C . GLU A 1 85 ? -18.092 -2.096 4.822 1.00 93.19 85 GLU A C 1
ATOM 698 O O . GLU A 1 85 ? -18.974 -2.589 5.520 1.00 93.19 85 GLU A O 1
ATOM 703 N N . ALA A 1 86 ? -17.971 -2.386 3.524 1.00 94.12 86 ALA A N 1
ATOM 704 C CA . ALA A 1 86 ? -18.845 -3.334 2.837 1.00 94.12 86 ALA A CA 1
ATOM 705 C C . ALA A 1 86 ? -18.529 -4.800 3.175 1.00 94.12 86 ALA A C 1
ATOM 707 O O . ALA A 1 86 ? -19.439 -5.629 3.208 1.00 94.12 86 ALA A O 1
ATOM 708 N N . ASP A 1 87 ? -17.252 -5.114 3.404 1.00 96.38 87 ASP A N 1
ATOM 709 C CA . ASP A 1 87 ? -16.775 -6.490 3.559 1.00 96.38 87 ASP A CA 1
ATOM 710 C C . ASP A 1 87 ? -16.695 -6.945 5.032 1.00 96.38 87 ASP A C 1
ATOM 712 O O . ASP A 1 87 ? -16.666 -8.149 5.285 1.00 96.38 87 ASP A O 1
ATOM 716 N N . PHE A 1 88 ? -16.669 -6.017 5.999 1.00 96.25 88 PHE A N 1
ATOM 717 C CA . PHE A 1 88 ? -16.487 -6.316 7.425 1.00 96.25 88 PHE A CA 1
ATOM 718 C C . PHE A 1 88 ? -17.546 -5.647 8.306 1.00 96.25 88 PHE A C 1
ATOM 720 O O . PHE A 1 88 ? -17.915 -4.486 8.122 1.00 96.25 88 PHE A O 1
ATOM 727 N N . SER A 1 89 ? -17.990 -6.366 9.333 1.00 95.88 89 SER A N 1
ATOM 728 C CA . SER A 1 89 ? -18.814 -5.813 10.406 1.00 95.88 89 SER A CA 1
ATOM 729 C C . SER A 1 89 ? -18.027 -4.844 11.298 1.00 95.88 89 SER A C 1
ATOM 731 O O . SER A 1 89 ? -16.795 -4.838 11.330 1.00 95.88 89 SER A O 1
ATOM 733 N N . GLU A 1 90 ? -18.741 -4.032 12.082 1.00 95.25 90 GLU A N 1
ATOM 734 C CA . GLU A 1 90 ? -18.116 -3.099 13.029 1.00 95.25 90 GLU A CA 1
ATOM 735 C C . GLU A 1 90 ? -17.189 -3.814 14.031 1.00 95.25 90 GLU A C 1
ATOM 737 O O . GLU A 1 90 ? -16.103 -3.319 14.339 1.00 95.25 90 GLU A O 1
ATOM 742 N N . ASP A 1 91 ? -17.600 -4.982 14.532 1.00 96.94 91 ASP A N 1
ATOM 743 C CA . ASP A 1 91 ? -16.820 -5.744 15.509 1.00 96.94 91 ASP A CA 1
ATOM 744 C C . ASP A 1 91 ? -15.560 -6.357 14.882 1.00 96.94 91 ASP A C 1
ATOM 746 O O . ASP A 1 91 ? -14.490 -6.296 15.490 1.00 96.94 91 ASP A O 1
ATOM 750 N N . GLU A 1 92 ? -15.635 -6.833 13.636 1.00 97.69 92 GLU A N 1
ATOM 751 C CA . GLU A 1 92 ? -14.456 -7.283 12.884 1.00 97.69 92 GLU A CA 1
ATOM 752 C C . GLU A 1 92 ? -13.489 -6.124 12.605 1.00 97.69 92 GLU A C 1
ATOM 754 O O . GLU A 1 92 ? -12.278 -6.281 12.756 1.00 97.69 92 GLU A O 1
ATOM 759 N N . LEU A 1 93 ? -13.992 -4.928 12.274 1.00 97.31 93 LEU A N 1
ATOM 760 C CA . LEU A 1 93 ? -13.150 -3.738 12.104 1.00 97.31 93 LEU A CA 1
ATOM 761 C C . LEU A 1 93 ? -12.448 -3.344 13.411 1.00 97.31 93 LEU A C 1
ATOM 763 O O . LEU A 1 93 ? -11.266 -2.989 13.393 1.00 97.31 93 LEU A O 1
ATOM 767 N N . LYS A 1 94 ? -13.130 -3.439 14.559 1.00 97.50 94 LYS A N 1
ATOM 768 C CA . LYS A 1 94 ? -12.512 -3.221 15.879 1.00 97.50 94 LYS A CA 1
ATOM 769 C C . LYS A 1 94 ? -11.449 -4.272 16.186 1.00 97.50 94 LYS A C 1
ATOM 771 O O . LYS A 1 94 ? -10.391 -3.923 16.712 1.00 97.50 94 LYS A O 1
ATOM 776 N N . GLU A 1 95 ? -11.700 -5.537 15.859 1.00 97.94 95 GLU A N 1
ATOM 777 C CA . GLU A 1 95 ? -10.728 -6.614 16.047 1.00 97.94 95 GLU A CA 1
ATOM 778 C C . GLU A 1 95 ? -9.488 -6.406 15.170 1.00 97.94 95 GLU A C 1
ATOM 780 O O . GLU A 1 95 ? -8.364 -6.442 15.677 1.00 97.94 95 GLU A O 1
ATOM 785 N N . LEU A 1 96 ? -9.677 -6.084 13.887 1.00 96.81 96 LEU A N 1
ATOM 786 C CA . LEU A 1 96 ? -8.597 -5.739 12.962 1.00 96.81 96 LEU A CA 1
ATOM 787 C C . LEU A 1 96 ? -7.795 -4.533 13.451 1.00 96.81 96 LEU A C 1
ATOM 789 O O . LEU A 1 96 ? -6.565 -4.543 13.375 1.00 96.81 96 LEU A O 1
ATOM 793 N N . LEU A 1 97 ? -8.464 -3.512 13.989 1.00 96.62 97 LEU A N 1
ATOM 794 C CA . LEU A 1 97 ? -7.810 -2.339 14.562 1.00 96.62 97 LEU A CA 1
ATOM 795 C C . LEU A 1 97 ? -6.996 -2.690 15.813 1.00 96.62 97 LEU A C 1
ATOM 797 O O . LEU A 1 97 ? -5.903 -2.165 16.026 1.00 96.62 97 LEU A O 1
ATOM 801 N N . ASN A 1 98 ? -7.511 -3.574 16.663 1.00 97.75 98 ASN A N 1
ATOM 802 C CA . ASN A 1 98 ? -6.775 -4.043 17.830 1.00 97.75 98 ASN A CA 1
ATOM 803 C C . ASN A 1 98 ? -5.548 -4.866 17.413 1.00 97.75 98 ASN A C 1
ATOM 805 O O . ASN A 1 98 ? -4.453 -4.660 17.938 1.00 97.75 98 ASN A O 1
ATOM 809 N N . LEU A 1 99 ? -5.706 -5.752 16.426 1.00 96.75 99 LEU A N 1
ATOM 810 C CA . LEU A 1 99 ? -4.624 -6.553 15.864 1.00 96.75 99 LEU A CA 1
ATOM 811 C C . LEU A 1 99 ? -3.544 -5.674 15.221 1.00 96.75 99 LEU A C 1
ATOM 813 O O . LEU A 1 99 ? -2.360 -5.874 15.490 1.00 96.75 99 LEU A O 1
ATOM 817 N N . SER A 1 100 ? -3.927 -4.675 14.423 1.00 94.38 100 SER A N 1
ATOM 818 C CA . SER A 1 100 ? -2.989 -3.760 13.757 1.00 94.38 100 SER A CA 1
ATOM 819 C C . SER A 1 100 ? -2.180 -2.922 14.749 1.00 94.38 100 SER A C 1
ATOM 821 O O . SER A 1 100 ? -1.026 -2.585 14.481 1.00 94.38 100 SER A O 1
ATOM 823 N N . LYS A 1 101 ? -2.731 -2.653 15.938 1.00 95.25 101 LYS A N 1
ATOM 824 C CA . LYS A 1 101 ? -2.035 -1.965 17.033 1.00 95.25 101 LYS A CA 1
ATOM 825 C C . LYS A 1 101 ? -1.013 -2.845 17.757 1.00 95.25 101 LYS A C 1
ATOM 827 O O . LYS A 1 101 ? -0.116 -2.296 18.403 1.00 95.25 101 LYS A O 1
ATOM 832 N N . GLN A 1 102 ? -1.089 -4.174 17.641 1.00 97.44 102 GLN A N 1
ATOM 833 C CA . GLN A 1 102 ? -0.158 -5.071 18.327 1.00 97.44 102 GLN A CA 1
ATOM 834 C C . GLN A 1 102 ? 1.284 -4.889 17.817 1.00 97.44 102 GLN A C 1
ATOM 836 O O . GLN A 1 102 ? 1.518 -4.892 16.605 1.00 97.44 102 GLN A O 1
ATOM 841 N N . PRO A 1 103 ? 2.293 -4.819 18.710 1.00 95.69 103 PRO A N 1
ATOM 842 C CA . PRO A 1 103 ? 3.684 -4.605 18.306 1.00 95.69 103 PRO A CA 1
ATOM 843 C C . PRO A 1 103 ? 4.218 -5.650 17.320 1.00 95.69 103 PRO A C 1
ATOM 845 O O . PRO A 1 103 ? 4.973 -5.309 16.410 1.00 95.69 103 PRO A O 1
ATOM 848 N N . VAL A 1 104 ? 3.821 -6.918 17.480 1.00 97.06 104 VAL A N 1
ATOM 849 C CA . VAL A 1 104 ? 4.242 -8.002 16.580 1.00 97.06 104 VAL A CA 1
ATOM 850 C C . VAL A 1 104 ? 3.681 -7.812 15.172 1.00 97.06 104 VAL A C 1
ATOM 852 O O . VAL A 1 104 ? 4.423 -7.953 14.201 1.00 97.06 104 VAL A O 1
ATOM 855 N N . MET A 1 105 ? 2.415 -7.401 15.061 1.00 95.44 105 MET A N 1
ATOM 856 C CA . MET A 1 105 ? 1.771 -7.127 13.781 1.00 95.44 105 MET A CA 1
ATOM 857 C C . MET A 1 105 ? 2.407 -5.913 13.102 1.00 95.44 105 MET A C 1
ATOM 859 O O . MET A 1 105 ? 2.785 -5.983 11.936 1.00 95.44 105 MET A O 1
ATOM 863 N N . LYS A 1 106 ? 2.653 -4.832 13.853 1.00 92.38 106 LYS A N 1
ATOM 864 C CA . LYS A 1 106 ? 3.387 -3.662 13.344 1.00 92.38 106 LYS A CA 1
ATOM 865 C C . LYS A 1 106 ? 4.769 -4.039 12.826 1.00 92.38 106 LYS A C 1
ATOM 867 O O . LYS A 1 106 ? 5.151 -3.627 11.733 1.00 92.38 106 LYS A O 1
ATOM 872 N N . LYS A 1 107 ? 5.515 -4.851 13.580 1.00 94.81 107 LYS A N 1
ATOM 873 C CA . LYS A 1 107 ? 6.838 -5.330 13.163 1.00 94.81 107 LYS A CA 1
ATOM 874 C C . LYS A 1 107 ? 6.758 -6.155 11.879 1.00 94.81 107 LYS A C 1
ATOM 876 O O . LYS A 1 107 ? 7.600 -5.969 11.004 1.00 94.81 107 LYS A O 1
ATOM 881 N N . PHE A 1 108 ? 5.761 -7.029 11.757 1.00 95.19 108 PHE A N 1
ATOM 882 C CA . PHE A 1 108 ? 5.528 -7.816 10.549 1.00 95.19 108 PHE A CA 1
ATOM 883 C C . PHE A 1 108 ? 5.243 -6.920 9.334 1.00 95.19 108 PHE A C 1
ATOM 885 O O . PHE A 1 108 ? 5.964 -7.005 8.343 1.00 95.19 108 PHE A O 1
ATOM 892 N N . LEU A 1 109 ? 4.280 -5.999 9.437 1.00 91.94 109 LEU A N 1
ATOM 893 C CA . LEU A 1 109 ? 3.893 -5.096 8.344 1.00 91.94 109 LEU A CA 1
ATOM 894 C C . LEU A 1 109 ? 5.030 -4.153 7.922 1.00 91.94 109 LEU A C 1
ATOM 896 O O . LEU A 1 109 ? 5.241 -3.920 6.733 1.00 91.94 109 LEU A O 1
ATOM 900 N N . LEU A 1 110 ? 5.808 -3.641 8.881 1.00 90.56 110 LEU A N 1
ATOM 901 C CA . LEU A 1 110 ? 7.001 -2.842 8.587 1.00 90.56 110 LEU A CA 1
ATOM 902 C C . LEU A 1 110 ? 8.084 -3.670 7.888 1.00 90.56 110 LEU A C 1
ATOM 904 O O . LEU A 1 110 ? 8.740 -3.171 6.975 1.00 90.56 110 LEU A O 1
ATOM 908 N N . SER A 1 111 ? 8.282 -4.921 8.311 1.00 92.88 111 SER A N 1
ATOM 909 C CA . SER A 1 111 ? 9.254 -5.822 7.690 1.00 92.88 111 SER A CA 1
ATOM 910 C C . SER A 1 111 ? 8.863 -6.174 6.257 1.00 92.88 111 SER A C 1
ATOM 912 O O . SER A 1 111 ? 9.734 -6.193 5.392 1.00 92.88 111 SER A O 1
ATOM 914 N N . GLU A 1 112 ? 7.581 -6.431 5.998 1.00 91.50 112 GLU A N 1
ATOM 915 C CA . GLU A 1 112 ? 7.052 -6.704 4.658 1.00 91.50 112 GLU A CA 1
ATOM 916 C C . GLU A 1 112 ? 7.229 -5.484 3.749 1.00 91.50 112 GLU A C 1
ATOM 918 O O . GLU A 1 112 ? 7.889 -5.582 2.714 1.00 91.50 112 GLU A O 1
ATOM 923 N N . GLY A 1 113 ? 6.774 -4.308 4.194 1.00 86.88 113 GLY A N 1
ATOM 924 C CA . GLY A 1 113 ? 6.914 -3.075 3.424 1.00 86.88 113 GLY A CA 1
ATOM 925 C C . GLY A 1 113 ? 8.374 -2.729 3.130 1.00 86.88 113 GLY A C 1
ATOM 926 O O . GLY A 1 113 ? 8.712 -2.327 2.016 1.00 86.88 113 GLY A O 1
ATOM 927 N N . LYS A 1 114 ? 9.273 -2.940 4.099 1.00 87.31 114 LYS A N 1
ATOM 928 C CA . LYS A 1 114 ? 10.711 -2.765 3.884 1.00 87.31 114 LYS A CA 1
ATOM 929 C C . LYS A 1 114 ? 11.264 -3.777 2.886 1.00 87.31 114 LYS A C 1
ATOM 931 O O . LYS A 1 114 ? 11.981 -3.373 1.979 1.00 87.31 114 LYS A O 1
ATOM 936 N N . ALA A 1 115 ? 10.914 -5.057 3.004 1.00 88.94 115 ALA A N 1
ATOM 937 C CA . ALA A 1 115 ? 11.351 -6.077 2.055 1.00 88.94 115 ALA A CA 1
ATOM 938 C C . ALA A 1 115 ? 10.889 -5.748 0.627 1.00 88.94 115 ALA A C 1
ATOM 940 O O . ALA A 1 115 ? 11.671 -5.879 -0.318 1.00 88.94 115 ALA A O 1
ATOM 941 N N . TYR A 1 116 ? 9.658 -5.256 0.460 1.00 84.31 116 TYR A N 1
ATOM 942 C CA . TYR A 1 116 ? 9.161 -4.773 -0.825 1.00 84.31 116 TYR A CA 1
ATOM 943 C C . TYR A 1 116 ? 10.020 -3.626 -1.371 1.00 84.31 116 TYR A C 1
ATOM 945 O O . TYR A 1 116 ? 10.458 -3.696 -2.522 1.00 84.31 116 TYR A O 1
ATOM 953 N N . MET A 1 117 ? 10.328 -2.614 -0.555 1.00 81.12 117 MET A N 1
ATOM 954 C CA . MET A 1 117 ? 11.173 -1.487 -0.967 1.00 81.12 117 MET A CA 1
ATOM 955 C C . MET A 1 117 ? 12.610 -1.915 -1.282 1.00 81.12 117 MET A C 1
ATOM 957 O O . MET A 1 117 ? 13.142 -1.534 -2.323 1.00 81.12 117 MET A O 1
ATOM 961 N N . ASP A 1 118 ? 13.219 -2.756 -0.450 1.00 83.94 118 ASP A N 1
ATOM 962 C CA . ASP A 1 118 ? 14.599 -3.227 -0.614 1.00 83.94 118 ASP A CA 1
ATOM 963 C C . ASP A 1 118 ? 14.760 -4.045 -1.909 1.00 83.94 118 ASP A C 1
ATOM 965 O O . ASP A 1 118 ? 15.776 -3.958 -2.600 1.00 83.94 118 ASP A O 1
ATOM 969 N N . THR A 1 119 ? 13.722 -4.793 -2.291 1.00 83.25 119 THR A N 1
ATOM 970 C CA . THR A 1 119 ? 13.700 -5.595 -3.524 1.00 83.25 119 THR A CA 1
ATOM 971 C C . THR A 1 119 ? 13.220 -4.823 -4.759 1.00 83.25 119 THR A C 1
ATOM 973 O O . THR A 1 119 ? 13.426 -5.285 -5.885 1.00 83.25 119 THR A O 1
ATOM 976 N N . SER A 1 120 ? 12.621 -3.637 -4.591 1.00 77.75 120 SER A N 1
ATOM 977 C CA . SER A 1 120 ? 12.043 -2.843 -5.689 1.00 77.75 120 SER A CA 1
ATOM 978 C C . SER A 1 120 ? 13.078 -2.470 -6.753 1.00 77.75 120 SER A C 1
ATOM 980 O O . SER A 1 120 ? 12.854 -2.701 -7.938 1.00 77.75 120 SER A O 1
ATOM 982 N N . LYS A 1 121 ? 14.270 -2.015 -6.344 1.00 75.50 121 LYS A N 1
ATOM 983 C CA . LYS A 1 121 ? 15.357 -1.646 -7.263 1.00 75.50 121 LYS A CA 1
ATOM 984 C C . LYS A 1 121 ? 15.790 -2.816 -8.148 1.00 75.50 121 LYS A C 1
ATOM 986 O O . LYS A 1 121 ? 16.015 -2.640 -9.345 1.00 75.50 121 LYS A O 1
ATOM 991 N N . GLN A 1 122 ? 15.912 -4.011 -7.567 1.00 81.75 122 GLN A N 1
ATOM 992 C CA . GLN A 1 122 ? 16.260 -5.212 -8.324 1.00 81.75 122 GLN A CA 1
ATOM 993 C C . GLN A 1 122 ? 15.140 -5.581 -9.300 1.00 81.75 122 GLN A C 1
ATOM 995 O O . GLN A 1 122 ? 15.425 -5.831 -10.472 1.00 81.75 122 GLN A O 1
ATOM 1000 N N . ARG A 1 123 ? 13.877 -5.539 -8.854 1.00 80.44 123 ARG A N 1
ATOM 1001 C CA . ARG A 1 123 ? 12.718 -5.749 -9.731 1.00 80.44 123 ARG A CA 1
ATOM 1002 C C . ARG A 1 123 ? 12.667 -4.745 -10.881 1.00 80.44 123 ARG A C 1
ATOM 1004 O O . ARG A 1 123 ? 12.384 -5.164 -11.995 1.00 80.44 123 ARG A O 1
ATOM 1011 N N . PHE A 1 124 ? 12.992 -3.468 -10.664 1.00 77.75 124 PHE A N 1
ATOM 1012 C CA . PHE A 1 124 ? 13.022 -2.468 -11.742 1.00 77.75 124 PHE A CA 1
ATOM 1013 C C . PHE A 1 124 ? 14.054 -2.816 -12.801 1.00 77.75 124 PHE A C 1
ATOM 1015 O O . PHE A 1 124 ? 13.737 -2.812 -13.986 1.00 77.75 124 PHE A O 1
ATOM 1022 N N . LYS A 1 125 ? 15.273 -3.167 -12.379 1.00 78.06 125 LYS A N 1
ATOM 1023 C CA . LYS A 1 125 ? 16.334 -3.563 -13.306 1.00 78.06 125 LYS A CA 1
ATOM 1024 C C . LYS A 1 125 ? 15.915 -4.783 -14.130 1.00 78.06 125 LYS A C 1
ATOM 1026 O O . LYS A 1 125 ? 16.057 -4.766 -15.347 1.00 78.06 125 LYS A O 1
ATOM 1031 N N . MET A 1 126 ? 15.369 -5.804 -13.468 1.00 84.81 126 MET A N 1
ATOM 1032 C CA . MET A 1 126 ? 14.883 -7.017 -14.130 1.00 84.81 126 MET A CA 1
ATOM 1033 C C . MET A 1 126 ? 13.713 -6.726 -15.077 1.00 84.81 126 MET A C 1
ATOM 1035 O O . MET A 1 126 ? 13.681 -7.260 -16.178 1.00 84.81 126 MET A O 1
ATOM 1039 N N . GLY A 1 127 ? 12.771 -5.868 -14.677 1.00 82.56 127 GLY A N 1
ATOM 1040 C CA . GLY A 1 127 ? 11.624 -5.475 -15.496 1.00 82.56 127 GLY A CA 1
ATOM 1041 C C . GLY A 1 127 ? 12.027 -4.667 -16.728 1.00 82.56 127 GLY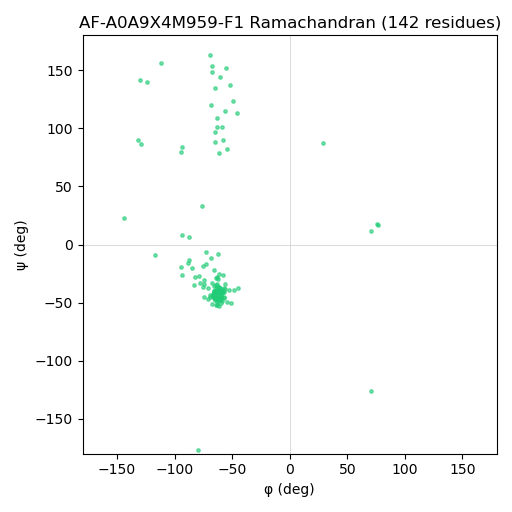 A C 1
ATOM 1042 O O . GLY A 1 127 ? 11.542 -4.943 -17.821 1.00 82.56 127 GLY A O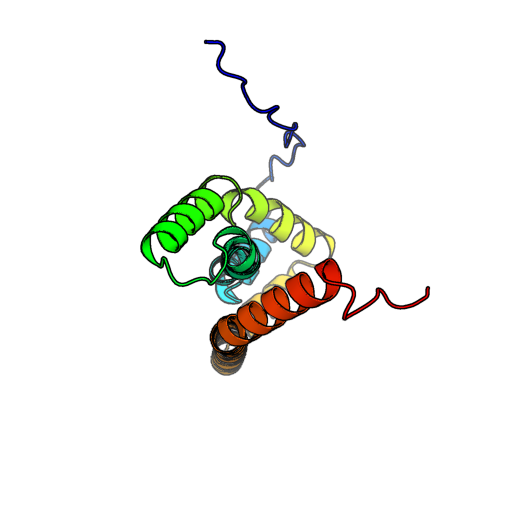 1
ATOM 1043 N N . PHE A 1 128 ? 12.959 -3.723 -16.579 1.00 80.88 128 PHE A N 1
ATOM 1044 C CA . PHE A 1 128 ? 13.517 -2.970 -17.702 1.00 80.88 128 PHE A CA 1
ATOM 1045 C C . PHE A 1 128 ? 14.256 -3.891 -18.681 1.00 80.88 128 PHE A C 1
ATOM 1047 O O . PHE A 1 128 ? 14.028 -3.827 -19.884 1.00 80.88 128 PHE A O 1
ATOM 1054 N N . GLU A 1 129 ? 15.096 -4.798 -18.175 1.00 86.19 129 GLU A N 1
ATOM 1055 C CA . GLU A 1 129 ? 15.795 -5.784 -19.004 1.00 86.19 129 GLU A CA 1
ATOM 1056 C C . GLU A 1 129 ? 14.824 -6.739 -19.715 1.00 86.19 129 GLU A C 1
ATOM 1058 O O . GLU A 1 129 ? 15.006 -7.034 -20.895 1.00 86.19 129 GLU A O 1
ATOM 1063 N N . LEU A 1 130 ? 13.768 -7.190 -19.033 1.00 88.00 130 LEU A N 1
ATOM 1064 C CA . LEU A 1 130 ? 12.706 -7.997 -19.633 1.00 88.00 130 LEU A CA 1
ATOM 1065 C C . LEU A 1 130 ? 12.001 -7.241 -20.766 1.00 88.00 130 LEU A C 1
ATOM 1067 O O . LEU A 1 130 ? 11.802 -7.814 -21.835 1.00 88.00 130 LEU A O 1
ATOM 1071 N N . TRP A 1 131 ? 11.660 -5.968 -20.552 1.00 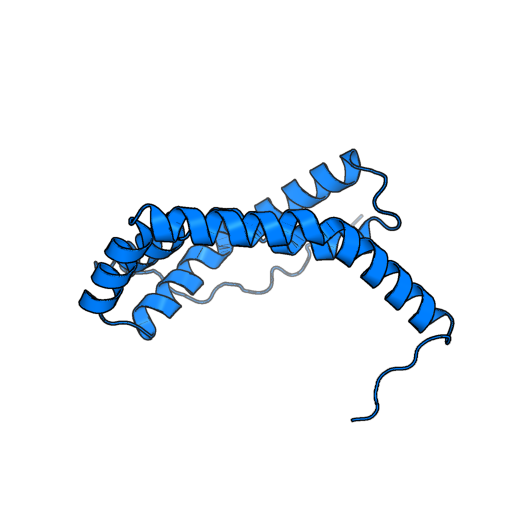85.81 131 TRP A N 1
ATOM 1072 C CA . TRP A 1 131 ? 11.025 -5.112 -21.557 1.00 85.81 131 TRP A CA 1
ATOM 1073 C C . TRP A 1 131 ? 11.911 -4.919 -22.792 1.00 85.81 131 TRP A C 1
ATOM 1075 O O . TRP A 1 131 ? 11.463 -5.118 -23.920 1.00 85.81 131 TRP A O 1
ATOM 1085 N N . GLU A 1 132 ? 13.195 -4.620 -22.592 1.00 87.75 132 GLU A N 1
ATOM 1086 C CA . GLU A 1 132 ? 14.182 -4.540 -23.672 1.00 87.75 132 GLU A CA 1
ATOM 1087 C C . GLU A 1 132 ? 14.321 -5.877 -24.408 1.00 87.75 132 GLU A C 1
ATOM 1089 O O . GLU A 1 132 ? 14.350 -5.922 -25.637 1.00 87.75 132 GLU A O 1
ATOM 1094 N N . ASN A 1 133 ? 14.386 -6.992 -23.682 1.00 92.12 133 ASN A N 1
ATOM 1095 C CA . ASN A 1 133 ? 14.486 -8.317 -24.286 1.00 92.12 133 ASN A CA 1
ATOM 1096 C C . ASN A 1 133 ? 13.228 -8.686 -25.084 1.00 92.12 133 ASN A C 1
ATOM 1098 O O . ASN A 1 133 ? 13.356 -9.307 -26.139 1.00 92.12 133 ASN A O 1
ATOM 1102 N N . TYR A 1 134 ? 12.042 -8.282 -24.629 1.00 91.38 134 TYR A N 1
ATOM 1103 C CA . TYR A 1 134 ? 10.796 -8.434 -25.377 1.00 91.38 134 TYR A CA 1
ATOM 1104 C C . TYR A 1 134 ? 10.816 -7.616 -26.677 1.00 91.38 134 TYR A C 1
ATOM 1106 O O . TYR A 1 134 ? 10.639 -8.179 -27.757 1.00 91.38 134 TYR A O 1
ATOM 1114 N N . ASN A 1 135 ? 11.138 -6.321 -26.605 1.00 89.06 135 ASN A N 1
ATOM 1115 C CA . ASN A 1 135 ? 11.182 -5.440 -27.781 1.00 89.06 135 ASN A CA 1
ATOM 1116 C C . ASN A 1 135 ? 12.255 -5.844 -28.802 1.00 89.06 135 ASN A C 1
ATOM 1118 O O . ASN A 1 135 ? 12.085 -5.636 -30.000 1.00 89.06 135 ASN A O 1
ATOM 1122 N N . ASN A 1 136 ? 13.343 -6.462 -28.339 1.00 94.31 136 ASN A N 1
ATOM 1123 C CA . ASN A 1 136 ? 14.401 -7.000 -29.192 1.00 94.31 136 ASN A CA 1
ATOM 1124 C C . ASN A 1 136 ? 14.138 -8.449 -29.654 1.00 94.31 136 ASN A C 1
ATOM 1126 O O . ASN A 1 136 ? 15.024 -9.078 -30.233 1.00 94.31 136 ASN A O 1
ATOM 1130 N N . GLY A 1 137 ? 12.959 -9.015 -29.371 1.00 93.31 137 GLY A N 1
ATOM 1131 C CA . GLY A 1 137 ? 12.557 -10.357 -29.806 1.00 93.31 137 GLY A CA 1
ATOM 1132 C C . GLY A 1 137 ? 13.281 -11.521 -29.116 1.00 93.31 137 GLY A C 1
ATOM 1133 O O . GLY A 1 137 ? 13.159 -12.663 -29.562 1.00 93.31 137 GLY A O 1
ATOM 1134 N N . LYS A 1 138 ? 14.029 -11.260 -28.037 1.00 96.00 138 LYS A N 1
ATOM 1135 C CA . LYS A 1 138 ? 14.747 -12.273 -27.240 1.00 96.00 138 LYS A CA 1
ATOM 1136 C C . LYS A 1 138 ? 13.828 -13.031 -26.284 1.00 96.00 138 LYS A C 1
ATOM 1138 O O . LYS A 1 138 ? 14.118 -14.171 -25.938 1.00 96.00 138 LYS A O 1
ATOM 1143 N N . VAL A 1 139 ? 12.738 -12.399 -25.853 1.00 95.06 139 VAL A N 1
ATOM 1144 C CA . VAL A 1 139 ? 11.685 -13.005 -25.030 1.00 95.06 139 VAL A CA 1
ATOM 1145 C C . VAL A 1 139 ? 10.357 -12.835 -25.758 1.00 95.06 139 VAL A C 1
ATOM 1147 O O . VAL A 1 139 ? 10.106 -11.795 -26.361 1.00 95.06 139 VAL A O 1
ATOM 1150 N N . ARG A 1 140 ? 9.511 -13.864 -25.724 1.00 92.81 140 ARG A N 1
ATOM 1151 C CA . ARG A 1 140 ? 8.158 -13.839 -26.293 1.00 92.81 140 ARG A CA 1
ATOM 1152 C C . ARG A 1 140 ? 7.135 -13.908 -25.170 1.00 92.81 140 ARG A C 1
ATOM 1154 O O . ARG A 1 140 ? 7.445 -14.408 -24.089 1.00 92.81 140 ARG A O 1
ATOM 1161 N N . LEU A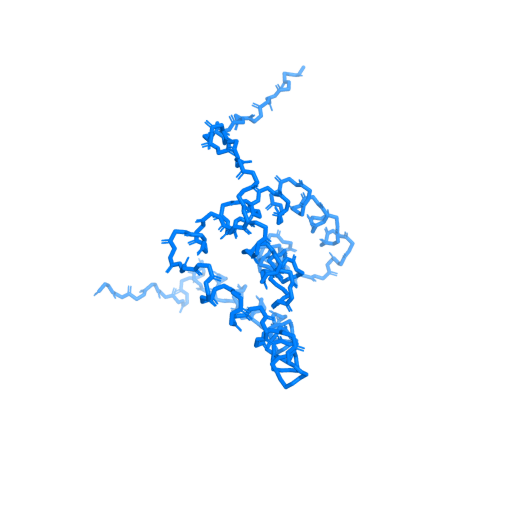 1 141 ? 5.928 -13.421 -25.441 1.00 93.25 141 LEU A N 1
ATOM 1162 C CA . LEU A 1 141 ? 4.805 -13.651 -24.540 1.00 93.25 141 LEU A CA 1
ATOM 1163 C C . LEU A 1 141 ? 4.547 -15.165 -24.414 1.00 93.25 141 LEU A C 1
ATOM 1165 O O . LEU A 1 141 ? 4.737 -15.886 -25.402 1.00 93.25 141 LEU A O 1
ATOM 1169 N N . PRO A 1 142 ? 4.151 -15.654 -23.225 1.00 92.38 142 PRO A N 1
ATOM 1170 C CA . PRO A 1 142 ? 3.642 -17.012 -23.072 1.00 92.38 142 PRO A CA 1
ATOM 1171 C C . PRO A 1 142 ? 2.456 -17.256 -24.012 1.00 92.38 142 PRO A C 1
ATOM 1173 O O . PRO A 1 142 ? 1.745 -16.316 -24.363 1.00 92.38 142 PRO A O 1
ATOM 1176 N N . SER A 1 143 ? 2.250 -18.509 -24.417 1.00 90.94 143 SER A N 1
ATOM 1177 C CA . SER A 1 143 ? 0.980 -18.901 -25.029 1.00 90.94 143 SER A CA 1
ATOM 1178 C C . SER A 1 143 ? -0.135 -18.836 -23.989 1.00 90.94 143 SER A C 1
ATOM 1180 O O . SER A 1 143 ? 0.130 -19.102 -22.814 1.00 90.94 143 SER A O 1
ATOM 1182 N N . ASP A 1 144 ? -1.345 -18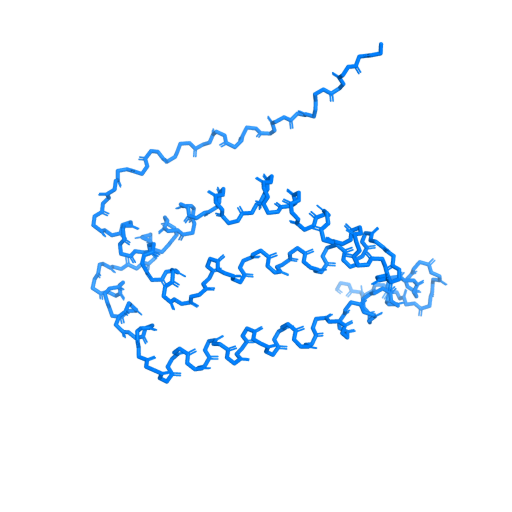.520 -24.444 1.00 82.88 144 ASP A N 1
ATOM 1183 C CA . ASP A 1 144 ? -2.565 -18.600 -23.633 1.00 82.88 144 ASP A CA 1
ATOM 1184 C C . ASP A 1 144 ? -2.807 -20.012 -23.066 1.00 82.88 144 ASP A C 1
ATOM 1186 O O . ASP A 1 144 ? -2.431 -21.006 -23.742 1.00 82.88 144 ASP A O 1
#

Mean predicted aligned error: 9.08 Å

Organism: NCBI:txid1855837

Secondary structure (DSSP, 8-state):
--------------------HHHHHHHHHHHHTTHHHHHTTHHHHHHHHHTTTS--HHHHHHHHHHHHHHHSGGGTHHHHHHHHHHHS-HHHHHHHHHHHHSHHHHHHHHHHHHHHHHHHHHHHHHHHHHHHHHHTTSS-PPP-

Solvent-accessible surface area (backbone atoms only — not comparable to full-atom values): 8437 Å² total; per-residue (Å²): 134,84,82,78,74,73,82,77,70,79,85,76,73,87,71,84,70,70,84,40,76,45,43,52,42,27,45,50,31,41,52,58,60,42,43,66,76,49,54,54,56,62,51,54,60,58,49,34,63,74,61,52,93,57,80,55,62,67,60,49,54,52,49,51,54,50,45,46,71,78,73,16,48,88,80,45,50,63,62,55,15,51,50,45,44,74,76,42,54,65,67,55,39,52,49,51,37,55,49,31,66,34,70,69,49,42,52,49,49,50,50,51,55,47,51,52,57,72,45,41,64,57,51,41,54,53,50,50,50,49,50,53,32,37,79,70,67,76,43,78,82,79,81,134

Nearest PDB structures (foldseek):
  3oao-assembly1_A  TM=5.179E-01  e=1.850E-01  Pseudomonas aeruginosa
  8qbr-assembly1_A  TM=2.624E-01  e=7.669E+00  Nostoc punctiforme

pLDDT: mean 82.07, std 16.99, range [35.5, 97.94]

Sequence (144 aa):
MNSQQLPLVEYQSKISASETSNHKLANEVLLEMGISQRYDTHFDHLMGTLIGKGDDFKIYTRFRKMFVREIGWSHFKDDYAARLEADFSEDELKELLNLSKQPVMKKFLLSEGKAYMDTSKQRFKMGFELWENYNNGKVRLPSD

Foldseek 3Di:
DDPPDDPPPPPPDDDPPPPDVQLVLLLLLCVLLCVLVLQLVVVVLVLLQVVAVNPPVVVVVVVSVVCCVPPNPVSCSSVSSVVSSVPDDPVVSVVSSVQSPDPVSVVVSVVVSVVCVVCSNVVSVVVSVVVVCPVVVVDDDDDD